Protein AF-A0A973LTK9-F1 (afdb_monomer_lite)

Sequence (71 aa):
MYDYMLGGKDNFAVDRQAIEQLAELIPEAVPLARANRAFLQRAVRYVAAAGVTQFIDLGSGLPTQGSVHEA

Secondary structure (DSSP, 8-state):
-HHHHTT-S---HHHHHHHHHHHHH-TTHHHHHHHHHHHHHHHHHHHHHTT------TT--SS-TT-GGG-

Structure (mmCIF, N/CA/C/O backbone):
data_AF-A0A973LTK9-F1
#
_entry.id   AF-A0A973LTK9-F1
#
loop_
_atom_site.group_PDB
_atom_site.id
_atom_site.type_symbol
_atom_site.label_atom_id
_atom_site.label_alt_id
_atom_site.label_comp_id
_atom_site.label_asym_id
_atom_site.label_entity_id
_atom_site.label_seq_id
_atom_site.pdbx_PDB_ins_code
_atom_site.Cartn_x
_atom_site.Cartn_y
_atom_site.Cartn_z
_atom_site.occupancy
_atom_site.B_iso_or_equiv
_atom_site.auth_seq_id
_atom_site.auth_comp_id
_atom_site.auth_asym_id
_atom_site.auth_atom_id
_atom_site.pdbx_PDB_model_num
ATOM 1 N N . MET A 1 1 ? 8.918 2.020 -6.261 1.00 93.94 1 MET A N 1
ATOM 2 C CA . MET A 1 1 ? 8.523 0.719 -6.863 1.00 93.94 1 MET A CA 1
ATOM 3 C C . MET A 1 1 ? 7.054 0.360 -6.626 1.00 93.94 1 MET A C 1
ATOM 5 O O . MET A 1 1 ? 6.322 0.227 -7.597 1.00 93.94 1 MET A O 1
ATOM 9 N N . TYR A 1 2 ? 6.592 0.217 -5.373 1.00 94.94 2 TYR A N 1
ATOM 10 C CA . TYR A 1 2 ? 5.208 -0.209 -5.079 1.00 94.94 2 TYR A CA 1
ATOM 11 C C . TYR A 1 2 ? 4.138 0.744 -5.630 1.00 94.94 2 TYR A C 1
ATOM 13 O O . TYR A 1 2 ? 3.148 0.287 -6.189 1.00 94.94 2 TYR A O 1
ATOM 21 N N . ASP A 1 3 ? 4.375 2.057 -5.554 1.00 94.88 3 ASP A N 1
ATOM 22 C CA . ASP A 1 3 ? 3.484 3.068 -6.135 1.00 94.88 3 ASP A CA 1
ATOM 23 C C . ASP A 1 3 ? 3.244 2.850 -7.642 1.00 94.88 3 ASP A C 1
ATOM 25 O O . ASP A 1 3 ? 2.101 2.833 -8.092 1.00 94.88 3 ASP A O 1
ATOM 29 N N . TYR A 1 4 ? 4.298 2.548 -8.408 1.00 95.94 4 TYR A N 1
ATOM 30 C CA . TYR A 1 4 ? 4.173 2.236 -9.833 1.00 95.94 4 TYR A CA 1
ATOM 31 C C . TYR A 1 4 ? 3.318 0.986 -10.086 1.00 95.94 4 TYR A C 1
ATOM 33 O O . TYR A 1 4 ? 2.448 0.999 -10.954 1.00 95.94 4 TYR A O 1
ATOM 41 N N . MET A 1 5 ? 3.489 -0.074 -9.284 1.00 95.50 5 MET A N 1
ATOM 42 C CA . MET A 1 5 ? 2.654 -1.282 -9.389 1.00 95.50 5 MET A CA 1
ATOM 43 C C . MET A 1 5 ? 1.163 -0.991 -9.122 1.00 95.50 5 MET A C 1
ATOM 45 O O . MET A 1 5 ? 0.279 -1.644 -9.691 1.00 95.50 5 MET A O 1
ATOM 49 N N . LEU A 1 6 ? 0.870 0.018 -8.297 1.00 95.31 6 LEU A N 1
ATOM 50 C CA . LEU A 1 6 ? -0.487 0.503 -8.035 1.00 95.31 6 LEU A CA 1
ATOM 51 C C . LEU A 1 6 ? -0.995 1.518 -9.074 1.00 95.31 6 LEU A C 1
ATOM 53 O O . LEU A 1 6 ? -2.164 1.893 -9.023 1.00 95.31 6 LEU A O 1
ATOM 57 N N . GLY A 1 7 ? -0.166 1.920 -10.041 1.00 93.56 7 GLY A N 1
ATOM 58 C CA . GLY A 1 7 ? -0.516 2.913 -11.059 1.00 93.56 7 GLY A CA 1
ATOM 59 C C . GLY A 1 7 ? -0.400 4.365 -10.586 1.00 93.56 7 GLY A C 1
ATOM 60 O O . GLY A 1 7 ? -0.999 5.250 -11.194 1.00 93.56 7 GLY A O 1
ATOM 61 N N . GLY A 1 8 ? 0.337 4.614 -9.503 1.00 93.62 8 GLY A N 1
ATOM 62 C CA . GLY A 1 8 ? 0.655 5.957 -9.040 1.00 93.62 8 GLY A CA 1
ATOM 63 C C . GLY A 1 8 ? 1.740 6.638 -9.879 1.00 93.62 8 GLY A C 1
ATOM 64 O O . GLY A 1 8 ? 2.316 6.066 -10.812 1.00 93.62 8 GLY A O 1
ATOM 65 N N . LYS A 1 9 ? 1.996 7.905 -9.552 1.00 94.31 9 LYS A N 1
ATOM 66 C CA . LYS A 1 9 ? 2.951 8.781 -10.254 1.00 94.31 9 LYS A CA 1
ATOM 67 C C . LYS A 1 9 ? 4.199 9.101 -9.430 1.00 94.31 9 LYS A C 1
ATOM 69 O O . LYS A 1 9 ? 5.140 9.684 -9.965 1.00 94.31 9 LYS A O 1
ATOM 74 N N . ASP A 1 10 ? 4.215 8.716 -8.158 1.00 94.94 10 ASP A N 1
ATOM 75 C CA . ASP A 1 10 ? 5.289 9.016 -7.216 1.00 94.94 10 ASP A CA 1
ATOM 76 C C . ASP A 1 10 ? 6.333 7.895 -7.287 1.00 94.94 10 ASP A C 1
ATOM 78 O O . ASP A 1 10 ? 6.552 7.096 -6.376 1.00 94.94 10 ASP A O 1
ATOM 82 N N . ASN A 1 11 ? 6.948 7.796 -8.462 1.00 96.25 11 ASN A N 1
ATOM 83 C CA . ASN A 1 11 ? 7.969 6.816 -8.789 1.00 96.25 11 ASN A CA 1
ATOM 84 C C . ASN A 1 11 ? 8.913 7.369 -9.861 1.00 96.25 11 ASN A C 1
ATOM 86 O O . ASN A 1 11 ? 8.522 8.118 -10.763 1.00 96.25 1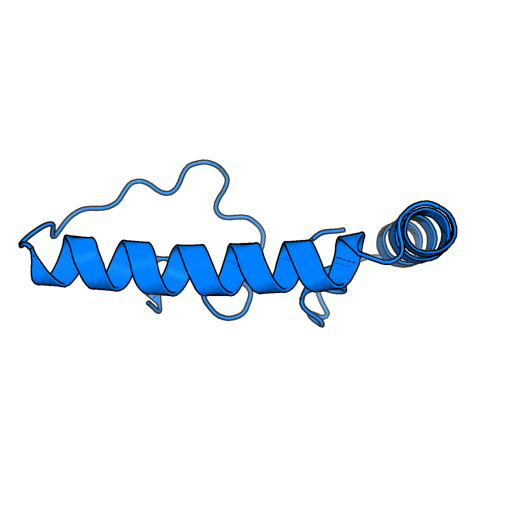1 ASN A O 1
ATOM 90 N N . PHE A 1 12 ? 10.178 6.981 -9.778 1.00 97.44 12 PHE A N 1
ATOM 91 C CA . PHE A 1 12 ? 11.202 7.391 -10.727 1.00 97.44 12 PHE A CA 1
ATOM 92 C C . PHE A 1 12 ? 11.324 6.392 -11.881 1.00 97.44 12 PHE A C 1
ATOM 94 O O . PHE A 1 12 ? 10.794 5.284 -11.841 1.00 97.44 12 PHE A O 1
ATOM 101 N N . ALA A 1 13 ? 12.056 6.774 -12.932 1.00 98.12 13 ALA A N 1
ATOM 102 C CA . ALA A 1 13 ? 12.288 5.899 -14.083 1.00 98.12 13 ALA A CA 1
ATOM 103 C C . ALA A 1 13 ? 12.921 4.554 -13.684 1.00 98.12 13 ALA A C 1
ATOM 105 O O . ALA A 1 13 ? 12.516 3.517 -14.201 1.00 98.12 13 ALA A O 1
ATOM 106 N N . VAL A 1 14 ? 13.841 4.568 -12.714 1.00 98.31 14 VAL A N 1
ATOM 107 C CA . VAL A 1 14 ? 14.499 3.354 -12.209 1.00 98.31 14 VAL A CA 1
ATOM 108 C C . VAL A 1 14 ? 13.523 2.404 -11.508 1.00 98.31 14 VAL A C 1
ATOM 110 O O . VAL A 1 14 ? 13.639 1.193 -11.657 1.00 98.31 14 VAL A O 1
ATOM 113 N N . ASP A 1 15 ? 12.513 2.930 -10.805 1.00 97.88 15 ASP A N 1
ATOM 114 C CA . ASP A 1 15 ? 11.478 2.103 -10.180 1.00 97.88 15 ASP A CA 1
ATOM 115 C C . ASP A 1 15 ? 10.661 1.351 -11.230 1.00 97.88 15 ASP A C 1
ATOM 117 O O . ASP A 1 15 ? 10.338 0.181 -11.038 1.00 97.88 15 ASP A O 1
ATOM 121 N N . ARG A 1 16 ? 10.311 2.035 -12.325 1.00 97.75 16 ARG A N 1
ATOM 122 C CA . ARG A 1 16 ? 9.512 1.462 -13.414 1.00 97.75 16 ARG A CA 1
ATOM 123 C C . ARG A 1 16 ? 10.280 0.373 -14.138 1.00 97.75 16 ARG A C 1
ATOM 125 O O . ARG A 1 16 ? 9.777 -0.737 -14.236 1.00 97.75 16 ARG A O 1
ATOM 132 N N . GLN A 1 17 ? 11.524 0.659 -14.517 1.00 98.25 17 GLN A N 1
ATOM 133 C CA . GLN A 1 17 ? 12.418 -0.316 -15.145 1.00 98.25 17 GLN A CA 1
ATOM 134 C C . GLN A 1 17 ? 12.595 -1.567 -14.280 1.00 98.25 17 GLN A C 1
ATOM 136 O O . GLN A 1 17 ? 12.509 -2.683 -14.783 1.00 98.25 17 GLN A O 1
ATOM 141 N N . ALA A 1 18 ? 12.792 -1.394 -12.969 1.00 98.12 18 ALA A N 1
ATOM 142 C CA . ALA A 1 18 ? 12.927 -2.521 -12.053 1.00 98.12 18 ALA A CA 1
ATOM 143 C C . ALA A 1 18 ? 11.646 -3.372 -11.980 1.00 98.12 18 ALA A C 1
ATOM 145 O O . ALA A 1 18 ? 11.727 -4.595 -11.912 1.00 98.12 18 ALA A O 1
ATOM 146 N N . ILE A 1 19 ? 10.464 -2.748 -12.011 1.00 97.75 19 ILE A N 1
ATOM 147 C CA . ILE A 1 19 ? 9.187 -3.475 -12.026 1.00 97.75 19 ILE A CA 1
ATOM 148 C C . ILE A 1 19 ? 8.909 -4.134 -13.380 1.00 97.75 19 ILE A C 1
ATOM 150 O O . ILE A 1 19 ? 8.377 -5.237 -13.393 1.00 97.75 19 ILE A O 1
ATOM 154 N N . GLU A 1 20 ? 9.277 -3.508 -14.496 1.00 96.56 20 GLU A N 1
ATOM 155 C CA . GLU A 1 20 ? 9.165 -4.101 -15.834 1.00 96.56 20 GLU A CA 1
ATOM 156 C C . GLU A 1 20 ? 10.029 -5.369 -15.937 1.00 96.56 20 GLU A C 1
ATOM 158 O O . GLU A 1 20 ? 9.515 -6.425 -16.294 1.00 96.56 20 GLU A O 1
ATOM 163 N N . GLN A 1 21 ? 11.290 -5.311 -15.493 1.00 97.69 21 GLN A N 1
ATOM 164 C CA . GLN A 1 21 ? 12.170 -6.487 -15.414 1.00 97.69 21 GLN A CA 1
ATOM 165 C C . GLN A 1 21 ? 11.631 -7.554 -14.455 1.00 97.69 21 GLN A C 1
ATOM 167 O O . GLN A 1 21 ? 11.675 -8.748 -14.746 1.00 97.69 21 GLN A O 1
ATOM 172 N N . LEU A 1 22 ? 11.099 -7.140 -13.301 1.00 97.25 22 LEU A N 1
ATOM 173 C CA . LEU A 1 22 ? 10.480 -8.069 -12.361 1.00 97.25 22 LEU A CA 1
ATOM 174 C C . LEU A 1 22 ? 9.256 -8.755 -12.975 1.00 97.25 22 LEU A C 1
ATOM 176 O O . LEU A 1 22 ? 9.066 -9.942 -12.740 1.00 97.25 22 LEU A O 1
ATOM 180 N N . ALA A 1 23 ? 8.445 -8.038 -13.752 1.00 95.38 23 ALA A N 1
ATOM 181 C CA . ALA A 1 23 ? 7.243 -8.574 -14.383 1.00 95.38 23 ALA A CA 1
ATOM 182 C C . ALA A 1 23 ? 7.552 -9.592 -15.493 1.00 95.38 23 ALA A C 1
ATOM 184 O O . ALA A 1 23 ? 6.735 -10.477 -15.738 1.00 95.38 23 ALA A O 1
ATOM 185 N N . GLU A 1 24 ? 8.726 -9.517 -16.127 1.00 97.06 24 GLU A N 1
ATOM 186 C CA . GLU A 1 24 ? 9.201 -10.560 -17.049 1.00 97.06 24 GLU A CA 1
ATOM 187 C C . GLU A 1 24 ? 9.514 -11.876 -16.319 1.00 97.06 24 GLU A C 1
ATOM 189 O O . GLU A 1 24 ? 9.287 -12.957 -16.860 1.00 97.06 24 GLU A O 1
ATOM 194 N N . LEU A 1 25 ? 10.013 -11.791 -15.080 1.00 97.75 25 LEU A N 1
ATOM 195 C CA . LEU A 1 25 ? 10.368 -12.952 -14.256 1.00 97.75 25 LEU A CA 1
ATOM 196 C C . LEU A 1 25 ? 9.182 -13.489 -13.443 1.00 97.75 25 LEU A C 1
ATOM 198 O O . LEU A 1 25 ? 9.075 -14.693 -13.217 1.00 97.75 25 LEU A O 1
ATOM 202 N N . ILE A 1 26 ? 8.323 -12.587 -12.969 1.00 96.94 26 ILE A N 1
ATOM 203 C CA . ILE A 1 26 ? 7.174 -12.853 -12.101 1.00 96.94 26 ILE A CA 1
ATOM 204 C C . ILE A 1 26 ? 5.986 -12.027 -12.620 1.00 96.94 26 ILE A C 1
ATOM 206 O O . ILE A 1 26 ? 5.732 -10.920 -12.123 1.00 96.94 26 ILE A O 1
ATOM 210 N N . PRO A 1 27 ? 5.232 -12.548 -13.606 1.00 96.19 27 PRO A N 1
ATOM 211 C CA . PRO A 1 27 ? 4.086 -11.851 -14.197 1.00 96.19 27 PRO A CA 1
ATOM 212 C C . PRO A 1 27 ? 3.021 -11.422 -13.174 1.00 96.19 27 PRO A C 1
ATOM 214 O O . PRO A 1 27 ? 2.282 -10.457 -13.385 1.00 96.19 27 PRO A O 1
ATOM 217 N N . GLU A 1 28 ? 2.949 -12.108 -12.034 1.00 97.38 28 GLU A N 1
ATOM 218 C CA . GLU A 1 28 ? 1.988 -11.859 -10.965 1.00 97.38 28 GLU A CA 1
ATOM 219 C C . GLU A 1 28 ? 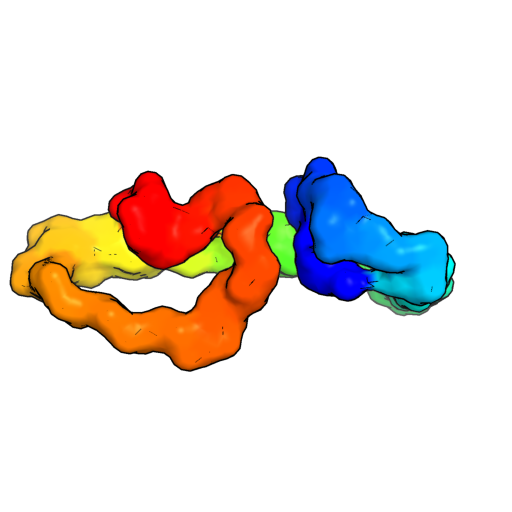2.387 -10.716 -10.025 1.00 97.38 28 GLU A C 1
ATOM 221 O O . GLU A 1 28 ? 1.556 -10.304 -9.217 1.00 97.38 28 GLU A O 1
ATOM 226 N N . ALA A 1 29 ? 3.605 -10.166 -10.107 1.00 96.19 29 ALA A N 1
ATOM 227 C CA . ALA A 1 29 ? 4.093 -9.169 -9.147 1.00 96.19 29 ALA A CA 1
ATOM 228 C C . ALA A 1 29 ? 3.172 -7.936 -9.042 1.00 96.19 29 ALA A C 1
ATOM 230 O O . ALA A 1 29 ? 2.787 -7.521 -7.944 1.00 96.19 29 ALA A O 1
ATOM 231 N N . VAL A 1 30 ? 2.754 -7.382 -10.187 1.00 95.94 30 VAL A N 1
ATOM 232 C CA . VAL A 1 30 ? 1.847 -6.223 -10.245 1.00 95.94 30 VAL A CA 1
ATOM 233 C C . VAL A 1 30 ? 0.426 -6.586 -9.775 1.00 95.94 30 VAL A C 1
ATOM 235 O O . VAL A 1 30 ? -0.098 -5.888 -8.897 1.00 95.94 30 VAL A O 1
ATOM 238 N N . PRO A 1 31 ? -0.215 -7.667 -10.274 1.00 97.19 31 PRO A N 1
ATOM 239 C CA . PRO A 1 31 ? -1.477 -8.156 -9.717 1.00 97.19 31 PRO A CA 1
ATOM 240 C C . PRO A 1 31 ? -1.438 -8.390 -8.202 1.00 97.19 31 PRO A C 1
ATOM 242 O O . PRO A 1 31 ? -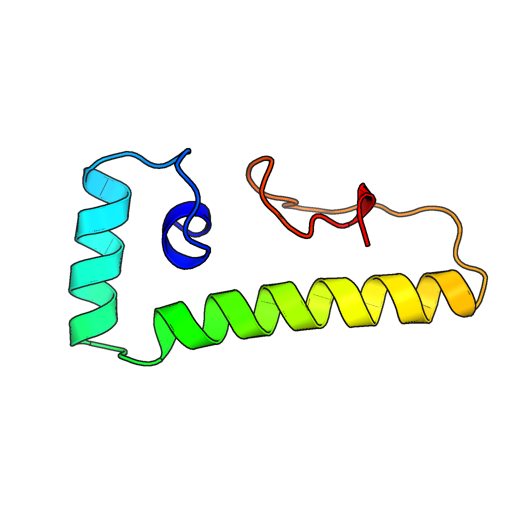2.374 -8.000 -7.500 1.00 97.19 31 PRO A O 1
ATOM 245 N N . LEU A 1 32 ? -0.355 -8.970 -7.681 1.00 97.25 32 LEU A N 1
ATOM 246 C CA . LEU A 1 32 ? -0.203 -9.284 -6.263 1.00 97.25 32 LEU A CA 1
ATOM 247 C C . LEU A 1 32 ? -0.111 -8.014 -5.410 1.00 97.25 32 LEU A C 1
ATOM 249 O O . LEU A 1 32 ? -0.774 -7.930 -4.377 1.00 97.25 32 LEU A O 1
ATOM 253 N N . ALA A 1 33 ? 0.627 -6.995 -5.858 1.00 95.94 33 ALA A N 1
ATOM 254 C CA . ALA A 1 33 ? 0.666 -5.694 -5.186 1.00 95.94 33 ALA A CA 1
ATOM 255 C C . ALA A 1 33 ? -0.734 -5.055 -5.093 1.00 95.94 33 ALA A C 1
ATOM 257 O O . ALA A 1 33 ? -1.142 -4.556 -4.040 1.00 95.94 33 ALA A O 1
ATOM 258 N N . ARG A 1 34 ? -1.524 -5.130 -6.170 1.00 95.69 34 ARG A N 1
ATOM 259 C CA . ARG A 1 34 ? -2.910 -4.629 -6.179 1.00 95.69 34 ARG A CA 1
ATOM 260 C C . ARG A 1 34 ? -3.819 -5.442 -5.260 1.00 95.69 34 ARG A C 1
ATOM 262 O O . ARG A 1 34 ? -4.607 -4.863 -4.511 1.00 95.69 34 ARG A O 1
ATOM 269 N N . ALA A 1 35 ? -3.683 -6.767 -5.266 1.00 97.38 35 ALA A N 1
ATOM 270 C CA . ALA A 1 35 ? -4.426 -7.652 -4.373 1.00 97.38 35 ALA A CA 1
ATOM 271 C C . ALA A 1 35 ? -4.100 -7.375 -2.897 1.00 97.38 35 ALA A C 1
ATOM 273 O O . ALA A 1 35 ? -5.017 -7.309 -2.075 1.00 97.38 35 ALA A O 1
ATOM 274 N N . ASN A 1 36 ? -2.825 -7.138 -2.574 1.00 96.44 36 ASN A N 1
ATOM 275 C CA . ASN A 1 36 ? -2.379 -6.759 -1.236 1.00 96.44 36 ASN A CA 1
ATOM 276 C C . ASN A 1 36 ? -2.991 -5.420 -0.793 1.00 96.44 36 ASN A C 1
ATOM 278 O O . ASN A 1 36 ? -3.551 -5.329 0.299 1.00 96.44 36 ASN A O 1
ATOM 282 N N . ARG A 1 37 ? -2.985 -4.398 -1.664 1.00 95.75 37 ARG A N 1
ATOM 283 C CA . ARG A 1 37 ? -3.649 -3.111 -1.385 1.00 95.75 37 ARG A CA 1
ATOM 284 C C . ARG A 1 37 ? -5.152 -3.286 -1.136 1.00 95.75 37 ARG A C 1
ATOM 286 O O . ARG A 1 37 ? -5.683 -2.735 -0.174 1.00 95.75 37 ARG A O 1
ATOM 293 N N . ALA A 1 38 ? -5.831 -4.091 -1.950 1.00 95.94 38 ALA A N 1
ATOM 294 C CA . ALA A 1 38 ? -7.252 -4.372 -1.763 1.00 95.94 38 ALA A CA 1
ATOM 295 C C . ALA A 1 38 ? -7.530 -5.150 -0.462 1.00 95.94 38 ALA A C 1
ATOM 297 O O . ALA A 1 38 ? -8.555 -4.932 0.186 1.00 95.94 38 ALA A O 1
ATOM 298 N N . PHE A 1 39 ? -6.637 -6.065 -0.070 1.00 97.25 39 PHE A N 1
ATOM 299 C CA . PHE A 1 39 ? -6.728 -6.778 1.203 1.00 97.25 39 PHE A CA 1
ATOM 300 C C . PHE A 1 39 ? -6.580 -5.830 2.392 1.00 97.25 39 PHE A C 1
ATOM 302 O O . PHE A 1 39 ? -7.450 -5.852 3.260 1.00 97.25 39 PHE A O 1
ATOM 309 N N . LEU A 1 40 ? -5.556 -4.969 2.394 1.00 96.44 40 LEU A N 1
ATOM 310 C CA . LEU A 1 40 ? -5.336 -3.965 3.439 1.00 96.44 40 LEU A CA 1
ATOM 311 C C . LEU A 1 40 ? -6.614 -3.160 3.704 1.00 96.44 40 LEU A C 1
ATOM 313 O O . LEU A 1 40 ? -7.080 -3.099 4.837 1.00 96.44 40 LEU A O 1
ATOM 317 N N . GLN A 1 41 ? -7.234 -2.630 2.648 1.00 96.25 41 GLN A N 1
ATOM 318 C CA . GLN A 1 41 ? -8.485 -1.880 2.753 1.00 96.25 41 GLN A CA 1
ATOM 319 C C . GLN A 1 41 ? -9.620 -2.696 3.397 1.00 96.25 41 GLN A C 1
ATOM 321 O O . GLN A 1 41 ? -10.332 -2.197 4.265 1.00 96.25 41 GLN A O 1
ATOM 326 N N . ARG A 1 42 ? -9.809 -3.959 2.984 1.00 97.94 42 ARG A N 1
ATOM 327 C CA . ARG A 1 42 ? -10.844 -4.829 3.572 1.00 97.94 42 ARG A CA 1
ATOM 328 C C . ARG A 1 42 ? -10.553 -5.147 5.038 1.00 97.94 42 ARG A C 1
ATOM 330 O O . ARG A 1 42 ? -11.480 -5.150 5.841 1.00 97.94 42 ARG A O 1
ATOM 337 N N . ALA A 1 43 ? -9.293 -5.408 5.374 1.00 97.81 43 ALA A N 1
ATOM 338 C CA . ALA A 1 43 ? -8.870 -5.737 6.727 1.00 97.81 43 ALA A CA 1
ATOM 339 C C . ALA A 1 43 ? -9.060 -4.549 7.680 1.00 97.81 43 ALA A C 1
ATOM 341 O O . ALA A 1 43 ? -9.641 -4.726 8.749 1.00 97.81 43 ALA A O 1
ATOM 342 N N . VAL A 1 44 ? -8.652 -3.342 7.269 1.00 97.38 44 VAL A N 1
ATOM 343 C CA . VAL A 1 44 ? -8.841 -2.110 8.056 1.00 97.38 44 VAL A CA 1
ATOM 344 C C . VAL A 1 44 ? -10.324 -1.849 8.305 1.00 97.38 44 VAL A C 1
ATOM 346 O O . VAL A 1 44 ? -10.720 -1.700 9.460 1.00 97.38 44 VAL A O 1
ATOM 349 N N . ARG A 1 45 ? -11.168 -1.902 7.263 1.00 97.50 45 ARG A N 1
ATOM 350 C CA . ARG A 1 45 ? -12.625 -1.755 7.427 1.00 97.50 45 ARG A CA 1
ATOM 351 C C . ARG A 1 45 ? -13.220 -2.773 8.382 1.00 97.50 45 ARG A C 1
ATOM 353 O O . ARG A 1 45 ? -14.083 -2.432 9.184 1.00 97.50 45 ARG A O 1
ATOM 360 N N . TYR A 1 46 ? -12.775 -4.021 8.284 1.00 98.38 46 TYR A N 1
ATOM 361 C CA . TYR A 1 46 ? -13.268 -5.090 9.137 1.00 98.38 46 TYR A CA 1
ATOM 362 C C . TYR A 1 46 ? -12.966 -4.817 10.616 1.00 98.38 46 TYR A C 1
ATOM 364 O O . TYR A 1 46 ? -13.874 -4.864 11.4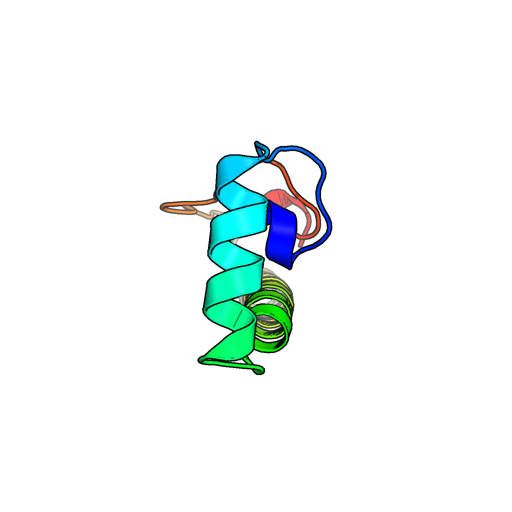43 1.00 98.38 46 TYR A O 1
ATOM 372 N N . VAL A 1 47 ? -11.718 -4.488 10.961 1.00 98.12 47 VAL A N 1
ATOM 373 C CA . VAL A 1 47 ? -11.357 -4.237 12.368 1.00 98.12 47 VAL A CA 1
ATOM 374 C C . VAL A 1 47 ? -11.920 -2.911 12.887 1.00 98.12 47 VAL A C 1
ATOM 376 O O . VAL A 1 47 ? -12.288 -2.833 14.058 1.00 98.12 47 VAL A O 1
ATOM 379 N N . ALA A 1 48 ? -12.066 -1.902 12.022 1.00 97.75 48 ALA A N 1
ATOM 380 C CA . ALA A 1 48 ? -12.759 -0.661 12.360 1.00 97.75 48 ALA A CA 1
ATOM 381 C C . ALA A 1 48 ? -14.231 -0.930 12.712 1.00 97.75 48 ALA A C 1
ATOM 383 O O . ALA A 1 48 ? -14.715 -0.480 13.750 1.00 97.75 48 ALA A O 1
ATOM 384 N N . ALA A 1 49 ? -14.923 -1.745 11.908 1.00 98.06 49 ALA A N 1
ATOM 385 C CA . ALA A 1 49 ? -16.288 -2.188 12.199 1.00 98.06 49 ALA A CA 1
ATOM 386 C C . ALA A 1 49 ? -16.381 -3.040 13.480 1.00 98.06 49 ALA A C 1
ATOM 388 O O . ALA A 1 49 ? -17.421 -3.048 14.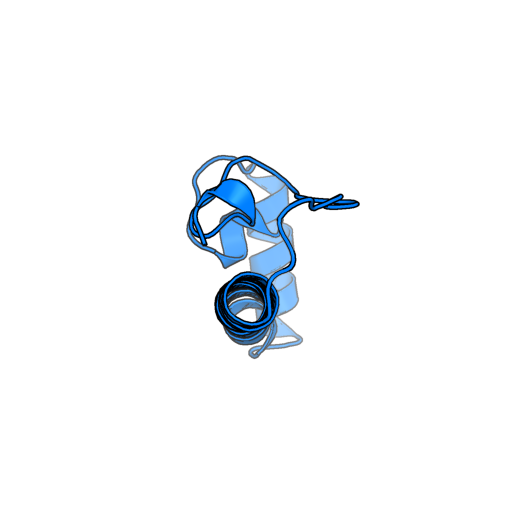135 1.00 98.06 49 ALA A O 1
ATOM 389 N N . ALA A 1 50 ? -15.295 -3.716 13.869 1.00 98.56 50 ALA A N 1
ATOM 390 C CA . ALA A 1 50 ? -15.183 -4.441 15.135 1.00 98.56 50 ALA A CA 1
ATOM 391 C C . ALA A 1 50 ? -14.839 -3.544 16.347 1.00 98.56 50 ALA A C 1
ATOM 393 O O . ALA A 1 50 ? -14.657 -4.057 17.450 1.00 98.56 50 ALA A O 1
ATOM 394 N N . GLY A 1 51 ? -14.761 -2.219 16.168 1.00 98.38 51 GLY A N 1
ATOM 395 C CA . GLY A 1 51 ? -14.583 -1.246 17.251 1.00 98.38 51 GLY A CA 1
ATOM 396 C C . GLY A 1 51 ? -13.150 -0.757 17.470 1.00 98.38 51 GLY A C 1
ATOM 397 O O . GLY A 1 51 ? -12.909 -0.011 18.418 1.00 98.38 51 GLY A O 1
ATOM 398 N N . VAL A 1 52 ? -12.192 -1.131 16.615 1.00 98.19 52 VAL A N 1
ATOM 399 C CA . VAL A 1 52 ? -10.838 -0.555 16.658 1.00 98.19 52 VAL A CA 1
ATOM 400 C C . VAL A 1 52 ? -10.872 0.872 16.109 1.00 98.19 52 VAL A C 1
ATOM 402 O O . VAL A 1 52 ? -11.275 1.096 14.972 1.00 98.19 52 VAL A O 1
ATOM 405 N N . THR A 1 53 ? -10.422 1.846 16.902 1.00 96.88 53 THR A N 1
ATOM 406 C CA . THR A 1 53 ? -10.463 3.278 16.541 1.00 96.88 53 THR A CA 1
ATOM 407 C C . THR A 1 53 ? -9.088 3.931 16.405 1.00 96.88 53 THR A C 1
ATOM 409 O O . THR A 1 53 ? -8.996 5.088 16.003 1.00 96.88 53 THR A O 1
ATOM 412 N N . GLN A 1 54 ? -8.011 3.212 16.724 1.00 97.44 54 GLN A N 1
ATOM 413 C CA . GLN A 1 54 ? -6.639 3.704 16.620 1.00 97.44 54 GLN A CA 1
ATOM 414 C C . GLN A 1 54 ? -5.789 2.720 15.823 1.00 97.44 54 GLN A C 1
ATOM 416 O O . GLN A 1 54 ? -5.827 1.515 16.066 1.00 97.44 54 GLN A O 1
ATOM 421 N N . PHE A 1 55 ? -5.009 3.253 14.884 1.00 97.06 55 PHE A N 1
ATOM 422 C CA . PHE A 1 55 ? -4.184 2.479 13.965 1.00 97.06 55 PHE A CA 1
ATOM 423 C C . PHE A 1 55 ? -2.757 3.017 13.969 1.00 97.06 55 PHE A C 1
ATOM 425 O O . PHE A 1 55 ? -2.542 4.228 13.944 1.00 97.06 55 PHE A O 1
ATOM 432 N N . ILE A 1 56 ? -1.787 2.105 13.963 1.00 96.56 56 ILE A N 1
ATOM 433 C CA . ILE A 1 56 ? -0.383 2.409 13.695 1.00 96.56 56 ILE A CA 1
ATOM 434 C C . ILE A 1 56 ? -0.015 1.639 12.429 1.00 96.56 56 ILE A C 1
ATOM 436 O O . ILE A 1 56 ? 0.060 0.413 12.449 1.00 96.56 56 ILE A O 1
ATOM 440 N N . ASP A 1 57 ? 0.174 2.365 11.328 1.00 95.12 57 ASP A N 1
ATOM 441 C CA . ASP A 1 57 ? 0.551 1.802 10.030 1.00 95.12 57 ASP A CA 1
ATOM 442 C C . ASP A 1 57 ? 2.074 1.885 9.847 1.00 95.12 57 ASP A C 1
ATOM 444 O O . ASP A 1 57 ? 2.638 2.950 9.579 1.00 95.12 57 ASP A O 1
ATOM 448 N N . LEU A 1 58 ? 2.757 0.761 10.071 1.00 94.94 58 LEU A N 1
ATOM 449 C CA . LEU A 1 58 ? 4.213 0.667 10.000 1.00 94.94 58 LEU A CA 1
ATOM 450 C C . LEU A 1 58 ? 4.647 0.331 8.573 1.00 94.94 58 LEU A C 1
ATOM 452 O O . LEU A 1 58 ? 4.444 -0.783 8.098 1.00 94.94 58 LEU A O 1
ATOM 456 N N . GLY A 1 59 ? 5.292 1.292 7.911 1.00 92.75 59 GLY A N 1
ATOM 457 C CA . GLY A 1 59 ? 5.644 1.155 6.498 1.00 92.75 59 GLY A CA 1
ATOM 458 C C . GLY A 1 59 ? 4.470 1.458 5.565 1.00 92.75 59 GLY A C 1
ATOM 459 O O . GLY A 1 59 ? 4.326 0.801 4.539 1.00 92.75 59 GLY A O 1
ATOM 460 N N . SER A 1 60 ? 3.672 2.477 5.902 1.00 91.25 60 SER A N 1
ATOM 461 C CA . SER A 1 60 ? 2.489 2.942 5.153 1.00 91.25 60 SER A CA 1
ATOM 462 C C . SER A 1 60 ? 2.730 3.210 3.659 1.00 91.25 60 SER A C 1
ATOM 464 O O . SER A 1 60 ? 1.808 3.154 2.839 1.00 91.25 60 SER A O 1
ATOM 466 N N . GLY A 1 61 ? 3.988 3.458 3.291 1.00 90.69 61 GLY A N 1
ATOM 467 C CA . GLY A 1 61 ? 4.413 3.744 1.930 1.00 90.69 61 GLY A CA 1
ATOM 468 C C . GLY A 1 61 ? 4.179 5.203 1.545 1.00 90.69 61 GLY A C 1
ATOM 469 O O . GLY A 1 61 ? 3.962 6.069 2.390 1.00 90.69 61 GLY A O 1
ATOM 470 N N . LEU A 1 62 ? 4.272 5.482 0.245 1.00 90.56 62 LEU A N 1
ATOM 471 C CA . LEU A 1 62 ? 3.957 6.804 -0.292 1.00 90.56 62 LEU A CA 1
ATOM 472 C C . LEU A 1 62 ? 2.446 7.066 -0.216 1.00 90.56 62 LEU A C 1
ATOM 474 O O . LEU A 1 62 ? 1.675 6.105 -0.324 1.00 90.56 62 LEU A O 1
ATOM 478 N N . PRO A 1 63 ? 2.017 8.336 -0.077 1.00 83.81 63 PRO A N 1
ATOM 479 C CA . PRO A 1 63 ? 0.614 8.708 -0.211 1.00 83.81 63 PRO A CA 1
ATOM 480 C C . PRO A 1 63 ? 0.068 8.217 -1.556 1.00 83.81 63 PRO A C 1
ATOM 482 O O . PRO A 1 63 ? 0.399 8.739 -2.614 1.00 83.81 63 PRO A O 1
ATOM 485 N N . THR A 1 64 ? -0.735 7.161 -1.517 1.00 79.62 64 THR A N 1
ATOM 486 C CA . THR A 1 64 ? -1.274 6.494 -2.704 1.00 79.62 64 THR A CA 1
ATOM 487 C C . THR A 1 64 ? -2.683 6.003 -2.401 1.00 79.62 64 THR A C 1
ATOM 489 O O . THR A 1 64 ? -3.082 5.922 -1.234 1.00 79.62 64 THR A O 1
ATOM 492 N N . GLN A 1 65 ? -3.441 5.669 -3.444 1.00 78.69 65 GLN A N 1
ATOM 493 C CA . GLN A 1 65 ? -4.849 5.307 -3.302 1.00 78.69 65 GLN A CA 1
ATOM 494 C C . GLN A 1 65 ? -5.033 4.073 -2.410 1.00 78.69 65 GLN A C 1
ATOM 496 O O . GLN A 1 65 ? -4.381 3.037 -2.593 1.00 78.69 65 GLN A O 1
ATOM 501 N N . GLY A 1 66 ? -5.972 4.167 -1.473 1.00 82.31 66 GLY A N 1
ATOM 502 C CA . GLY A 1 66 ? -6.345 3.086 -0.575 1.00 82.31 66 GLY A CA 1
ATOM 503 C C . GLY A 1 66 ? -5.407 2.921 0.609 1.00 82.31 66 GLY A C 1
ATOM 504 O O . GLY A 1 66 ? -5.079 1.792 0.989 1.00 82.31 66 GLY A O 1
ATOM 505 N N . SER A 1 67 ? -4.924 4.030 1.157 1.00 87.31 67 SER A N 1
ATOM 506 C CA . SER A 1 67 ? -4.136 4.025 2.394 1.00 87.31 67 SER A CA 1
ATOM 507 C C . SER A 1 67 ? -5.019 3.761 3.619 1.00 87.31 67 SER A C 1
ATOM 509 O O . SER A 1 67 ? -6.234 3.918 3.551 1.00 87.31 67 SER A O 1
ATOM 511 N N . VAL A 1 68 ? -4.428 3.342 4.747 1.00 91.62 68 VAL A N 1
ATOM 512 C CA . VAL A 1 68 ? -5.181 2.935 5.957 1.00 91.62 68 VAL A CA 1
ATOM 513 C C . VAL A 1 68 ? -6.157 4.016 6.434 1.00 91.62 68 VAL A C 1
ATOM 515 O O . VAL A 1 68 ? -7.270 3.702 6.830 1.00 91.62 68 VAL A O 1
ATOM 518 N N . HIS A 1 69 ? -5.769 5.288 6.351 1.00 89.00 69 HIS A N 1
ATOM 519 C CA . HIS A 1 69 ? -6.594 6.424 6.774 1.00 89.00 69 HIS A CA 1
ATOM 520 C C . HIS A 1 69 ? -7.747 6.768 5.811 1.00 89.00 69 HIS A C 1
ATOM 522 O O . HIS A 1 69 ? -8.581 7.604 6.145 1.00 89.00 69 HIS A O 1
ATOM 528 N N . GLU A 1 70 ? -7.791 6.154 4.626 1.00 87.75 70 GLU A N 1
ATOM 529 C CA . GLU A 1 70 ? -8.863 6.317 3.632 1.00 87.75 70 GLU A CA 1
ATOM 530 C C . GLU A 1 70 ? -9.856 5.141 3.643 1.00 87.75 70 GLU A C 1
ATOM 532 O O . GLU A 1 70 ? -10.839 5.167 2.901 1.00 8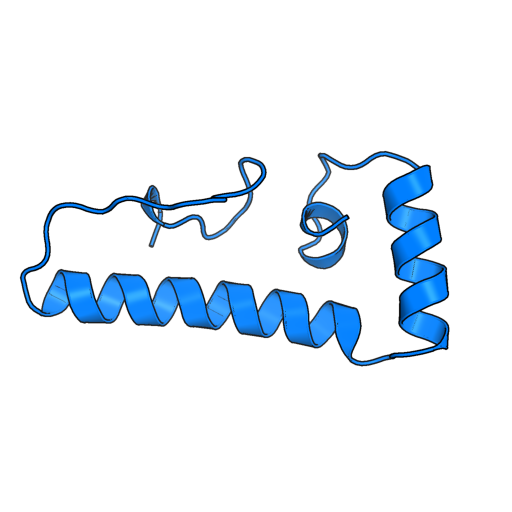7.75 70 GLU A O 1
ATOM 537 N N . ALA A 1 71 ? -9.544 4.071 4.386 1.00 82.56 71 ALA A N 1
ATOM 538 C CA . ALA A 1 71 ? -10.170 2.760 4.234 1.00 82.56 71 ALA A CA 1
ATOM 539 C C . ALA A 1 71 ? -11.514 2.611 4.944 1.00 82.56 71 ALA A C 1
ATOM 541 O O . ALA A 1 71 ? -11.655 3.052 6.105 1.00 82.56 71 ALA A O 1
#

pLDDT: mean 94.88, std 4.48, range [78.69, 98.56]

Radius of gyration: 13.94 Å; chains: 1; bounding box: 31×22×34 Å

Foldseek 3Di:
DLCVLVVHDPDDPVRVVVVVVVCVVPVCPSVVSVVVLVVLLVVLVVVVVVVDDDDDDDCQDPPHPRTSVVD